Protein AF-A0A1X3DDC5-F1 (afdb_monomer_lite)

Radius of gyration: 14.5 Å; chains: 1; bounding box: 22×39×34 Å

Foldseek 3Di:
DPPDPPVPVWPWDFAWDDKDQDPVVLVVVVVVVCVVPVPPWDWDWDDDPRIITITTTDTHDD

Structure (mmCIF, N/CA/C/O backbone):
data_AF-A0A1X3DDC5-F1
#
_entry.id   AF-A0A1X3DDC5-F1
#
loop_
_atom_site.group_PDB
_atom_site.id
_atom_site.type_symbol
_atom_site.label_atom_id
_atom_site.label_alt_id
_atom_site.label_comp_id
_atom_site.label_asym_id
_atom_site.label_entity_id
_atom_site.label_seq_id
_atom_site.pdbx_PDB_ins_code
_atom_site.Cartn_x
_atom_site.Cartn_y
_atom_site.Cartn_z
_atom_site.occupancy
_atom_site.B_iso_or_equiv
_atom_site.auth_seq_id
_atom_site.auth_comp_id
_atom_site.auth_asym_id
_atom_site.auth_atom_id
_atom_site.pdbx_PDB_model_num
ATOM 1 N N . MET A 1 1 ? -7.481 -27.425 -18.538 1.00 50.31 1 MET A N 1
ATOM 2 C CA . MET A 1 1 ? -6.841 -26.324 -17.779 1.00 50.31 1 MET A CA 1
ATOM 3 C C . MET A 1 1 ? -6.571 -25.163 -18.739 1.00 50.31 1 MET A C 1
ATOM 5 O O . MET A 1 1 ? -5.843 -25.365 -19.705 1.00 50.31 1 MET A O 1
ATOM 9 N N . ARG A 1 2 ? -7.208 -23.991 -18.574 1.00 51.03 2 ARG A N 1
ATOM 10 C CA . ARG A 1 2 ? -6.944 -22.824 -19.444 1.00 51.03 2 ARG A CA 1
ATOM 11 C C . ARG A 1 2 ? -5.512 -22.345 -19.184 1.00 51.03 2 ARG A C 1
ATOM 13 O O . ARG A 1 2 ? -5.212 -21.920 -18.074 1.00 51.03 2 ARG A O 1
ATOM 20 N N . LYS A 1 3 ? -4.633 -22.447 -20.187 1.00 63.66 3 LYS A N 1
ATOM 21 C CA . LYS A 1 3 ? -3.261 -21.929 -20.105 1.00 63.66 3 LYS A CA 1
ATOM 22 C C . LYS A 1 3 ? -3.334 -20.418 -19.879 1.00 63.66 3 LYS A C 1
ATOM 24 O O . LYS A 1 3 ? -3.865 -19.693 -20.720 1.00 63.66 3 LYS A O 1
ATOM 29 N N . ILE A 1 4 ? -2.835 -19.964 -18.732 1.00 64.56 4 ILE A N 1
ATOM 30 C CA . ILE A 1 4 ? -2.639 -18.543 -18.441 1.00 64.56 4 ILE A CA 1
ATOM 31 C C . ILE A 1 4 ? -1.790 -17.968 -19.583 1.00 64.56 4 ILE A C 1
ATOM 33 O O . ILE A 1 4 ? -0.772 -18.558 -19.954 1.00 64.56 4 ILE A O 1
ATOM 37 N N . ARG A 1 5 ? -2.235 -16.872 -20.216 1.00 62.44 5 ARG A N 1
ATOM 38 C CA . ARG A 1 5 ? -1.487 -16.286 -21.342 1.00 62.44 5 ARG A CA 1
ATOM 39 C C . ARG A 1 5 ? -0.098 -15.884 -20.846 1.00 62.44 5 ARG A C 1
ATOM 41 O O . ARG A 1 5 ? 0.015 -15.345 -19.753 1.00 62.44 5 ARG A O 1
ATOM 48 N N . LYS A 1 6 ? 0.936 -16.076 -21.672 1.00 58.72 6 LYS A N 1
ATOM 49 C CA . LYS A 1 6 ? 2.345 -15.785 -21.340 1.00 58.72 6 LYS A CA 1
ATOM 50 C C . LYS A 1 6 ? 2.572 -14.356 -20.805 1.00 58.72 6 LYS A C 1
ATOM 52 O O . LYS A 1 6 ? 3.475 -14.149 -20.018 1.00 58.72 6 LYS A O 1
ATOM 57 N N . GLY A 1 7 ? 1.724 -13.383 -21.156 1.00 56.47 7 GLY A N 1
ATOM 58 C CA . GLY A 1 7 ? 1.774 -12.025 -20.588 1.00 56.47 7 GLY A CA 1
ATOM 59 C C . GLY A 1 7 ? 1.401 -11.922 -19.099 1.00 56.47 7 GLY A C 1
ATOM 60 O O . GLY A 1 7 ? 1.831 -10.991 -18.434 1.00 56.47 7 GLY A O 1
ATOM 61 N N . TYR A 1 8 ? 0.661 -12.892 -18.558 1.00 58.03 8 TYR A N 1
ATOM 62 C CA . TYR A 1 8 ? 0.328 -13.006 -17.132 1.00 58.03 8 TYR A CA 1
ATOM 63 C C . TYR A 1 8 ? 1.241 -14.001 -16.401 1.00 58.03 8 TYR A C 1
ATOM 65 O O . TYR A 1 8 ? 0.932 -14.419 -15.290 1.00 58.03 8 TYR A O 1
ATOM 73 N N . SER A 1 9 ? 2.345 -14.431 -17.024 1.00 62.28 9 SER A N 1
ATOM 74 C CA . SER A 1 9 ? 3.261 -15.395 -16.409 1.00 62.28 9 SER A CA 1
ATOM 75 C C . SER A 1 9 ? 4.117 -14.775 -15.302 1.00 62.28 9 SER A C 1
ATOM 77 O O . SER A 1 9 ? 4.715 -15.512 -14.530 1.00 62.28 9 SER A O 1
ATOM 79 N N . ARG A 1 10 ? 4.185 -13.440 -15.214 1.00 70.62 10 ARG A N 1
ATOM 80 C CA . ARG A 1 10 ? 4.908 -12.733 -14.154 1.00 70.62 10 ARG A CA 1
ATOM 81 C C . ARG A 1 10 ? 3.905 -12.231 -13.114 1.00 70.62 10 ARG A C 1
ATOM 83 O O . ARG A 1 10 ? 3.184 -11.274 -13.404 1.00 70.62 10 ARG A O 1
ATOM 90 N N . PRO A 1 11 ? 3.799 -12.865 -11.935 1.00 75.00 11 PRO A N 1
ATOM 91 C CA . PRO A 1 11 ? 2.871 -12.402 -10.913 1.00 75.00 11 PRO A CA 1
ATOM 92 C C . PRO A 1 11 ? 3.292 -11.015 -10.420 1.00 75.00 11 PRO A C 1
ATOM 94 O O . PRO A 1 11 ? 4.476 -10.757 -10.218 1.00 75.00 11 PRO A O 1
ATOM 97 N N . LEU A 1 12 ? 2.328 -10.119 -10.209 1.00 81.00 12 LEU A N 1
ATOM 98 C CA . LEU A 1 12 ? 2.580 -8.886 -9.466 1.00 81.00 12 LEU A CA 1
ATOM 99 C C . LEU A 1 12 ? 2.615 -9.227 -7.978 1.00 81.00 12 LEU A C 1
ATOM 101 O O . LEU A 1 12 ? 1.658 -9.786 -7.442 1.00 81.00 12 LEU A O 1
ATOM 105 N N . ILE A 1 13 ? 3.720 -8.897 -7.320 1.00 84.31 13 ILE A N 1
ATOM 106 C CA . ILE A 1 13 ? 3.945 -9.190 -5.907 1.00 84.31 13 ILE A CA 1
ATOM 107 C C . ILE A 1 13 ? 3.892 -7.878 -5.131 1.00 84.31 13 ILE A C 1
ATOM 109 O O . ILE A 1 13 ? 4.678 -6.967 -5.385 1.00 84.31 13 ILE A O 1
ATOM 113 N N . SER A 1 14 ? 2.987 -7.805 -4.153 1.00 88.62 14 SER A N 1
ATOM 114 C CA . SER A 1 14 ? 2.942 -6.720 -3.169 1.00 88.62 14 SER A CA 1
ATOM 115 C C . SER A 1 14 ? 3.896 -7.043 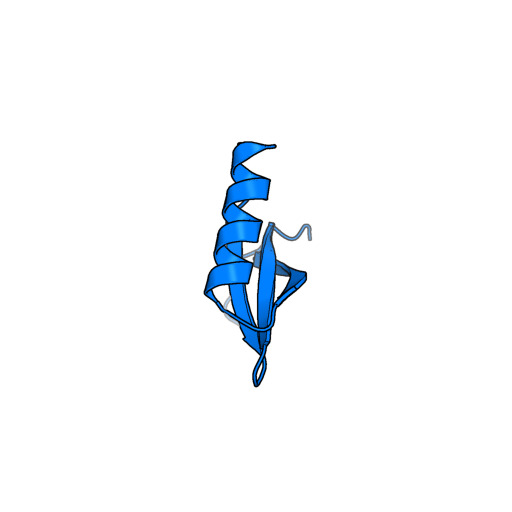-2.021 1.00 88.62 14 SER A C 1
ATOM 117 O O . SER A 1 14 ? 3.549 -7.785 -1.103 1.00 88.62 14 SER A O 1
ATOM 119 N N . ARG A 1 15 ? 5.110 -6.494 -2.063 1.00 89.00 15 ARG A N 1
ATOM 120 C CA . ARG A 1 15 ? 6.107 -6.654 -1.000 1.00 89.00 15 ARG A CA 1
ATOM 121 C C . ARG A 1 15 ? 5.933 -5.561 0.051 1.00 89.00 15 ARG A C 1
ATOM 123 O O . ARG A 1 15 ? 6.153 -4.389 -0.247 1.00 89.00 15 ARG A O 1
ATOM 130 N N . SER A 1 16 ? 5.573 -5.944 1.274 1.00 92.06 16 SER A N 1
ATOM 131 C CA . SER A 1 16 ? 5.423 -5.010 2.399 1.00 92.06 16 SER A CA 1
ATOM 132 C C . SER A 1 16 ? 6.723 -4.255 2.693 1.00 92.06 16 SER A C 1
ATOM 134 O O . SER A 1 16 ? 7.804 -4.845 2.678 1.00 92.06 16 SER A O 1
ATOM 136 N N . ILE A 1 17 ? 6.608 -2.952 2.951 1.00 92.69 17 ILE A N 1
ATOM 137 C CA . ILE A 1 17 ? 7.719 -2.076 3.342 1.00 92.69 17 ILE A CA 1
ATOM 138 C C . ILE A 1 17 ? 7.568 -1.669 4.809 1.00 92.69 17 ILE A C 1
ATOM 140 O O . ILE A 1 17 ? 8.487 -1.855 5.605 1.00 92.69 17 ILE A O 1
ATOM 144 N N . ARG A 1 18 ? 6.426 -1.060 5.163 1.00 94.69 18 ARG A N 1
ATOM 145 C CA . ARG A 1 18 ? 6.174 -0.496 6.499 1.00 94.69 18 ARG A CA 1
ATOM 146 C C . ARG A 1 18 ? 4.680 -0.284 6.745 1.00 94.69 18 ARG A C 1
ATOM 148 O O . ARG A 1 18 ? 3.941 0.015 5.811 1.00 94.69 18 ARG A O 1
ATOM 155 N N . SER A 1 19 ? 4.264 -0.383 8.007 1.00 96.94 19 SER A N 1
ATOM 156 C CA . SER A 1 19 ? 2.900 -0.083 8.459 1.00 96.94 19 SER A CA 1
ATOM 157 C C . SER A 1 19 ? 2.824 1.218 9.257 1.00 96.94 19 SER A C 1
ATOM 159 O O . SER A 1 19 ? 3.769 1.570 9.963 1.00 96.94 19 SER A O 1
ATOM 161 N N . PHE A 1 20 ? 1.682 1.892 9.162 1.00 97.38 20 PHE A N 1
ATOM 162 C CA . PHE A 1 20 ? 1.372 3.185 9.766 1.00 97.38 20 PHE A CA 1
ATOM 163 C C . PHE A 1 20 ? 0.002 3.143 10.438 1.00 97.38 20 PHE A C 1
ATOM 165 O O . PHE A 1 20 ? -0.848 2.333 10.071 1.00 97.38 20 PHE A O 1
ATOM 172 N N . ASP A 1 21 ? -0.225 4.029 11.400 1.00 97.38 21 ASP A N 1
ATOM 173 C CA . ASP A 1 21 ? -1.499 4.080 12.128 1.00 97.38 21 ASP A CA 1
ATOM 174 C C . ASP A 1 21 ? -2.548 4.930 11.393 1.00 97.38 21 ASP A C 1
ATOM 176 O O . ASP A 1 21 ? -3.742 4.804 11.644 1.00 97.38 21 ASP A O 1
ATOM 180 N N . SER A 1 22 ? -2.121 5.745 10.422 1.00 97.44 22 SER A N 1
ATOM 181 C CA . SER A 1 22 ? -3.000 6.559 9.584 1.00 97.44 22 SER A CA 1
ATOM 182 C C . SER A 1 22 ? -2.659 6.430 8.096 1.00 97.44 22 SER A C 1
ATOM 184 O O . SER A 1 22 ? -1.503 6.226 7.712 1.00 97.44 22 SER A O 1
ATOM 186 N N . LEU A 1 23 ? -3.674 6.598 7.243 1.00 96.62 23 LEU A N 1
ATOM 187 C CA . LEU A 1 23 ? -3.497 6.664 5.790 1.00 96.62 23 LEU A CA 1
ATOM 188 C C . LEU A 1 23 ? -2.644 7.877 5.382 1.00 96.62 23 LEU A C 1
ATOM 190 O O . LEU A 1 23 ? -1.849 7.790 4.449 1.00 96.62 23 LEU A O 1
ATOM 194 N N . ALA A 1 24 ? -2.775 8.994 6.103 1.00 97.44 24 ALA A N 1
ATOM 195 C CA . ALA A 1 24 ? -2.023 10.215 5.831 1.00 97.44 24 ALA A CA 1
ATOM 196 C C . ALA A 1 24 ? -0.509 10.008 6.006 1.00 97.44 24 ALA A C 1
ATOM 198 O O . ALA A 1 24 ? 0.276 10.441 5.162 1.00 97.44 24 ALA A O 1
ATOM 199 N N . ASP A 1 25 ? -0.088 9.305 7.060 1.00 97.38 25 ASP A N 1
ATOM 200 C CA . ASP A 1 25 ? 1.334 9.034 7.295 1.00 97.38 25 ASP A CA 1
ATOM 201 C C . ASP A 1 25 ? 1.905 8.026 6.294 1.00 97.38 25 ASP A C 1
ATOM 203 O O . ASP A 1 25 ? 3.046 8.180 5.850 1.00 97.38 25 ASP A O 1
ATOM 207 N N . ALA A 1 26 ? 1.097 7.044 5.881 1.00 96.69 26 ALA A N 1
ATOM 208 C CA . ALA A 1 26 ? 1.445 6.134 4.794 1.00 96.69 26 ALA A CA 1
ATOM 209 C C . ALA A 1 26 ? 1.656 6.886 3.464 1.00 96.69 26 ALA A C 1
ATOM 211 O O . ALA A 1 26 ? 2.644 6.632 2.773 1.00 96.69 26 ALA A O 1
ATOM 212 N N . GLY A 1 27 ? 0.789 7.854 3.140 1.00 95.25 27 GLY A N 1
ATOM 213 C CA . GLY A 1 27 ? 0.927 8.713 1.957 1.00 95.25 27 GLY A CA 1
ATOM 214 C C . GLY A 1 27 ? 2.208 9.550 1.982 1.00 95.25 27 GLY A C 1
ATOM 215 O O . GLY A 1 27 ? 3.038 9.435 1.084 1.00 95.25 27 GLY A O 1
ATOM 216 N N . ARG A 1 28 ? 2.453 10.277 3.082 1.00 95.88 28 ARG A N 1
ATOM 217 C CA . ARG A 1 28 ? 3.687 11.069 3.270 1.00 95.88 28 ARG A CA 1
ATOM 218 C C . ARG A 1 28 ? 4.959 10.227 3.174 1.00 95.88 28 ARG A C 1
ATOM 220 O O . ARG A 1 28 ? 6.032 10.728 2.838 1.00 95.88 28 ARG A O 1
ATOM 227 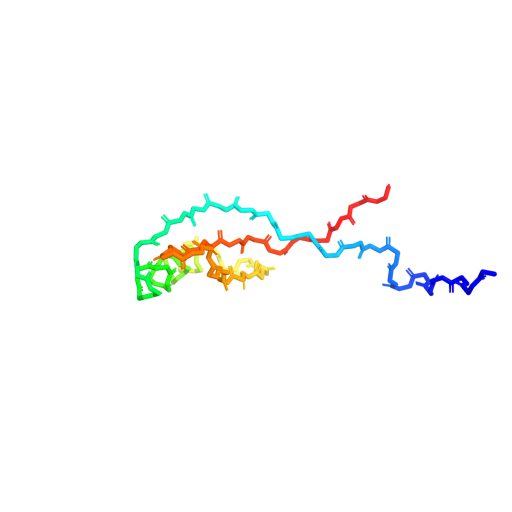N N . PHE A 1 29 ? 4.892 8.954 3.558 1.00 94.06 29 PHE A N 1
ATOM 228 C CA . PHE A 1 29 ? 6.020 8.045 3.402 1.00 94.06 29 PHE A CA 1
ATOM 229 C C . PHE A 1 29 ? 6.304 7.740 1.928 1.00 94.06 29 PHE A C 1
ATOM 231 O O . PHE A 1 29 ? 7.467 7.801 1.534 1.00 94.06 29 PHE A O 1
ATOM 238 N N . ILE A 1 30 ? 5.271 7.486 1.119 1.00 92.31 30 ILE A N 1
ATOM 239 C CA . ILE A 1 30 ? 5.418 7.311 -0.333 1.00 92.31 30 ILE A CA 1
ATOM 240 C C . ILE A 1 30 ? 5.979 8.582 -0.972 1.00 92.31 30 ILE A C 1
ATOM 242 O O . ILE A 1 30 ? 6.947 8.478 -1.718 1.00 92.31 30 ILE A O 1
ATOM 246 N N . ASP A 1 31 ? 5.464 9.762 -0.616 1.00 92.00 31 ASP A N 1
ATOM 247 C CA . ASP A 1 31 ? 5.945 11.042 -1.161 1.00 92.00 31 ASP A CA 1
ATOM 248 C C . ASP A 1 31 ? 7.450 11.247 -0.923 1.00 92.00 31 ASP A C 1
ATOM 250 O O . ASP A 1 31 ? 8.182 11.718 -1.790 1.00 92.00 31 ASP A O 1
ATOM 254 N N . ARG A 1 32 ? 7.953 10.847 0.253 1.00 90.62 32 ARG A N 1
ATOM 255 C CA . ARG A 1 32 ? 9.393 10.903 0.553 1.00 90.62 32 ARG A CA 1
ATOM 256 C C . ARG A 1 32 ? 10.204 9.900 -0.262 1.00 90.62 32 ARG A C 1
ATOM 258 O O . ARG A 1 32 ? 11.324 10.217 -0.668 1.00 90.62 32 ARG A O 1
ATOM 265 N N . LEU A 1 33 ? 9.668 8.697 -0.479 1.00 87.75 33 LEU A N 1
ATOM 266 C CA . LEU A 1 33 ? 10.318 7.674 -1.299 1.00 87.75 33 LEU A CA 1
ATOM 267 C C . LEU A 1 33 ? 10.422 8.124 -2.759 1.00 87.75 33 LEU A C 1
ATOM 269 O O . LEU A 1 33 ? 11.495 8.007 -3.344 1.00 87.75 33 LEU A O 1
ATOM 273 N N . THR A 1 34 ? 9.347 8.683 -3.317 1.00 85.88 34 THR A N 1
ATOM 274 C CA . THR A 1 34 ? 9.311 9.165 -4.705 1.00 85.88 34 THR A CA 1
ATOM 275 C C . THR A 1 34 ? 10.150 10.424 -4.902 1.00 85.88 34 THR A C 1
ATOM 277 O O . THR A 1 34 ? 10.828 10.538 -5.920 1.00 85.88 34 THR A O 1
ATOM 280 N N . ALA A 1 35 ? 10.193 11.329 -3.919 1.00 85.31 35 ALA A N 1
ATOM 281 C CA . ALA A 1 35 ? 11.064 12.505 -3.962 1.00 85.31 35 ALA A CA 1
ATOM 282 C C . ALA A 1 35 ? 12.561 12.144 -3.943 1.00 85.31 35 ALA A C 1
ATOM 284 O O . ALA A 1 35 ? 13.374 12.854 -4.527 1.00 85.31 35 ALA A O 1
ATOM 285 N N . SER A 1 36 ? 12.927 11.046 -3.271 1.00 75.81 36 SER A N 1
ATOM 286 C CA . SER A 1 36 ? 14.326 10.616 -3.123 1.00 75.81 36 SER A CA 1
ATOM 287 C C . SER A 1 36 ? 14.796 9.693 -4.253 1.00 75.81 36 SER A C 1
ATOM 289 O O . SER A 1 36 ? 15.997 9.555 -4.476 1.00 75.81 36 SER A O 1
ATOM 291 N N . ASN A 1 37 ? 1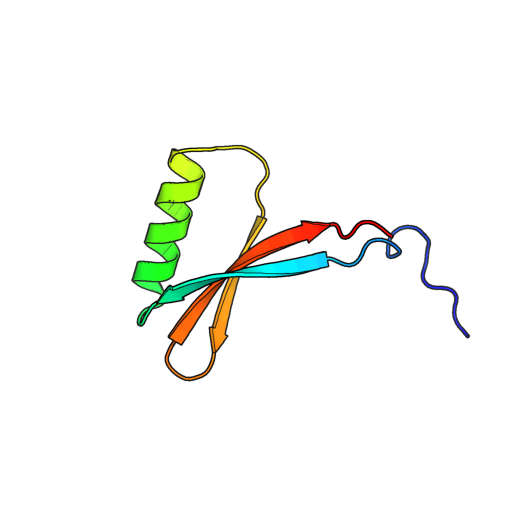3.870 9.018 -4.939 1.00 70.19 37 ASN A N 1
ATOM 292 C CA . ASN A 1 37 ? 14.168 8.102 -6.032 1.00 70.19 37 ASN A CA 1
ATOM 293 C C . ASN A 1 37 ? 12.961 8.003 -6.977 1.00 70.19 37 ASN A C 1
ATOM 295 O O . ASN A 1 37 ? 12.003 7.280 -6.704 1.00 70.19 37 ASN A O 1
ATOM 299 N N . SER A 1 38 ? 13.027 8.727 -8.093 1.00 66.56 38 SER A N 1
ATOM 300 C CA . SER A 1 38 ? 11.967 8.803 -9.103 1.00 66.56 38 SER A CA 1
ATOM 301 C C . SER A 1 38 ? 11.928 7.613 -10.067 1.00 66.56 38 SER A C 1
ATOM 303 O O . SER A 1 38 ? 11.182 7.659 -11.043 1.00 66.56 38 SER A O 1
ATOM 305 N N . ASN A 1 39 ? 12.709 6.551 -9.825 1.00 65.88 39 ASN A N 1
ATOM 306 C CA . ASN A 1 39 ? 12.585 5.318 -10.605 1.00 65.88 39 ASN A CA 1
ATOM 307 C C . ASN A 1 39 ? 11.144 4.785 -10.539 1.00 65.88 39 ASN A C 1
ATOM 309 O O . ASN A 1 39 ? 10.447 5.035 -9.557 1.00 65.88 39 ASN A O 1
ATOM 313 N N . ASP A 1 40 ? 10.739 4.028 -11.569 1.00 61.78 40 ASP A N 1
ATOM 314 C CA . ASP A 1 40 ? 9.405 3.443 -11.824 1.00 61.78 40 ASP A CA 1
ATOM 315 C C . ASP A 1 40 ? 8.891 2.472 -10.728 1.00 61.78 40 ASP A C 1
ATOM 317 O O . ASP A 1 40 ? 8.472 1.338 -10.987 1.00 61.78 40 ASP A O 1
ATOM 321 N N . TYR A 1 41 ? 8.914 2.884 -9.465 1.00 72.38 41 TYR A N 1
ATOM 322 C CA . TYR A 1 41 ? 8.360 2.143 -8.351 1.00 72.38 41 TYR A CA 1
ATOM 323 C C . TYR A 1 41 ? 6.851 2.345 -8.311 1.00 72.38 41 TYR A C 1
ATOM 325 O O . TYR A 1 41 ? 6.340 3.461 -8.218 1.00 72.38 41 TYR A O 1
ATOM 333 N N . ARG A 1 42 ? 6.120 1.232 -8.348 1.00 85.44 42 ARG A N 1
ATOM 334 C CA . ARG A 1 42 ? 4.674 1.211 -8.137 1.00 85.44 42 ARG A CA 1
ATOM 335 C C . ARG A 1 42 ? 4.422 0.863 -6.676 1.00 85.44 42 ARG A C 1
ATOM 337 O O . ARG A 1 42 ? 4.884 -0.174 -6.212 1.00 85.44 42 ARG A O 1
ATOM 344 N N . PHE A 1 43 ? 3.703 1.709 -5.948 1.00 90.38 43 PHE A N 1
ATOM 345 C CA . PHE A 1 43 ? 3.367 1.470 -4.543 1.00 90.38 43 PHE A CA 1
ATOM 346 C C . PHE A 1 43 ? 1.874 1.198 -4.375 1.00 90.38 43 PHE A C 1
ATOM 348 O O . PHE A 1 43 ? 1.053 1.784 -5.073 1.00 90.38 43 PHE A O 1
ATOM 355 N N . ASN A 1 44 ? 1.537 0.349 -3.406 1.00 91.81 44 ASN A N 1
ATOM 356 C CA . ASN A 1 44 ? 0.172 0.116 -2.940 1.00 91.81 44 ASN A CA 1
ATOM 357 C C . ASN A 1 44 ? 0.086 0.434 -1.445 1.00 91.81 44 ASN A C 1
ATOM 359 O O . ASN A 1 44 ? 1.027 0.150 -0.705 1.00 91.81 44 ASN A O 1
ATOM 363 N N . ILE A 1 45 ? -1.056 0.949 -0.985 1.00 94.62 45 ILE A N 1
ATOM 364 C CA . ILE A 1 45 ? -1.379 1.037 0.444 1.00 94.62 45 ILE A CA 1
ATOM 365 C C . ILE A 1 45 ? -2.519 0.061 0.727 1.00 94.62 45 ILE A C 1
ATOM 367 O O . ILE A 1 45 ? -3.575 0.142 0.105 1.00 94.62 45 ILE A O 1
ATOM 371 N N . VAL A 1 46 ? -2.300 -0.870 1.652 1.00 95.12 46 VAL A N 1
ATOM 372 C CA . VAL A 1 46 ? -3.274 -1.894 2.042 1.00 95.12 46 VAL A CA 1
ATOM 373 C C . VAL A 1 46 ? -3.688 -1.663 3.488 1.00 95.12 46 VAL A C 1
ATOM 375 O O . VAL A 1 46 ? -2.834 -1.529 4.364 1.00 95.12 46 VAL A O 1
ATOM 378 N N . GLN A 1 47 ? -4.991 -1.633 3.753 1.00 96.12 47 GLN A N 1
ATOM 379 C CA . GLN A 1 47 ? -5.502 -1.588 5.118 1.00 96.12 47 GLN A CA 1
ATOM 380 C C . GLN A 1 47 ? -5.494 -2.999 5.723 1.00 96.12 47 GLN A C 1
ATOM 382 O O . GLN A 1 47 ? -6.149 -3.902 5.210 1.00 96.12 47 GLN A O 1
ATOM 387 N N . ASN A 1 48 ? -4.769 -3.174 6.826 1.00 91.19 48 ASN A N 1
ATOM 388 C CA . ASN A 1 48 ? -4.689 -4.413 7.596 1.00 91.19 48 ASN A CA 1
ATOM 389 C C . ASN A 1 48 ? -5.207 -4.144 9.014 1.00 91.19 48 ASN A C 1
ATOM 391 O O . ASN A 1 48 ? -4.478 -3.658 9.883 1.00 91.19 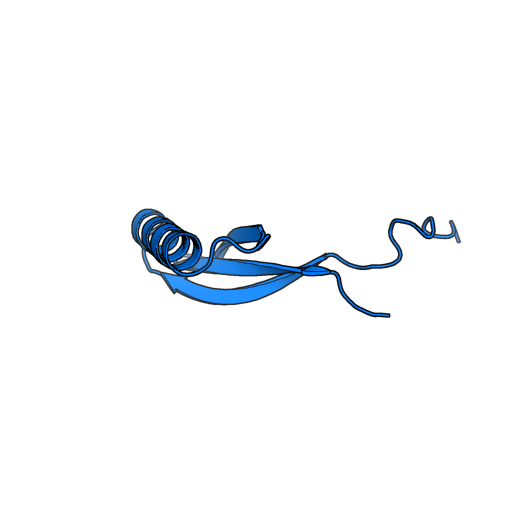48 ASN A O 1
ATOM 395 N N . GLY A 1 49 ? -6.492 -4.426 9.240 1.00 92.06 49 GLY A N 1
ATOM 396 C CA . GLY A 1 49 ? -7.173 -4.073 10.485 1.00 92.06 49 GLY A CA 1
ATOM 397 C C . GLY A 1 49 ? -7.225 -2.554 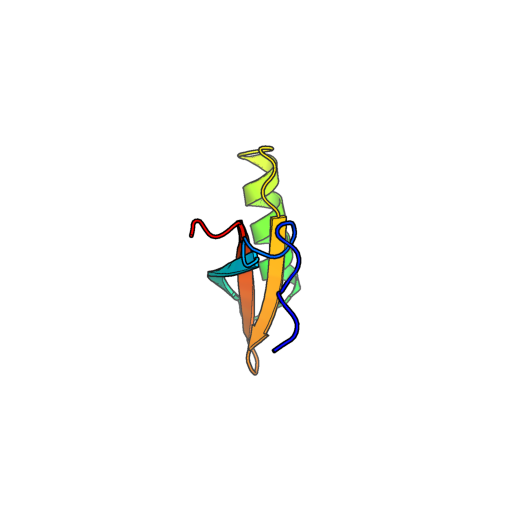10.677 1.00 92.06 49 GLY A C 1
ATOM 398 O O . GLY A 1 49 ? -7.780 -1.833 9.848 1.00 92.06 49 GLY A O 1
ATOM 399 N N . THR A 1 50 ? -6.629 -2.063 11.763 1.00 94.06 50 THR A N 1
ATOM 400 C CA . THR A 1 50 ? -6.566 -0.628 12.089 1.00 94.06 50 THR A CA 1
ATOM 401 C C . THR A 1 50 ? -5.349 0.087 11.499 1.00 94.06 50 THR A C 1
ATOM 403 O O . THR A 1 50 ? -5.229 1.298 11.657 1.00 94.06 50 THR A O 1
ATOM 406 N N . ARG A 1 51 ? -4.440 -0.632 10.827 1.00 96.88 51 ARG A N 1
ATOM 407 C CA . ARG A 1 51 ? -3.176 -0.081 10.315 1.00 96.88 51 ARG A CA 1
ATOM 408 C C . ARG A 1 51 ? -3.134 -0.069 8.791 1.00 96.88 51 ARG A C 1
ATOM 410 O O . ARG A 1 51 ? -3.793 -0.865 8.125 1.00 96.88 51 ARG A O 1
ATOM 417 N N . TRP A 1 52 ? -2.299 0.805 8.247 1.00 97.62 52 TRP A N 1
ATOM 418 C CA . TRP A 1 52 ? -2.091 1.013 6.817 1.00 97.62 52 TRP A CA 1
ATOM 419 C C . TRP A 1 52 ? -0.684 0.579 6.425 1.00 97.62 52 TRP A C 1
ATOM 421 O O . TRP A 1 52 ? 0.298 1.161 6.877 1.00 97.62 52 TRP A O 1
ATOM 431 N N . THR A 1 53 ? -0.567 -0.448 5.594 1.00 96.94 53 THR A N 1
ATOM 432 C CA . THR A 1 53 ? 0.713 -0.999 5.144 1.00 96.94 53 THR A CA 1
ATOM 433 C C . THR A 1 53 ? 1.046 -0.491 3.749 1.00 96.94 53 THR A C 1
ATOM 435 O O . THR A 1 53 ? 0.304 -0.738 2.803 1.00 96.94 53 THR A O 1
ATOM 438 N N . VAL A 1 54 ? 2.185 0.185 3.608 1.00 95.38 54 VAL A N 1
ATOM 439 C CA . VAL A 1 54 ? 2.759 0.539 2.306 1.00 95.38 54 VAL A CA 1
ATOM 440 C C . VAL A 1 54 ? 3.533 -0.660 1.764 1.00 95.38 54 VAL A C 1
ATOM 442 O O . VAL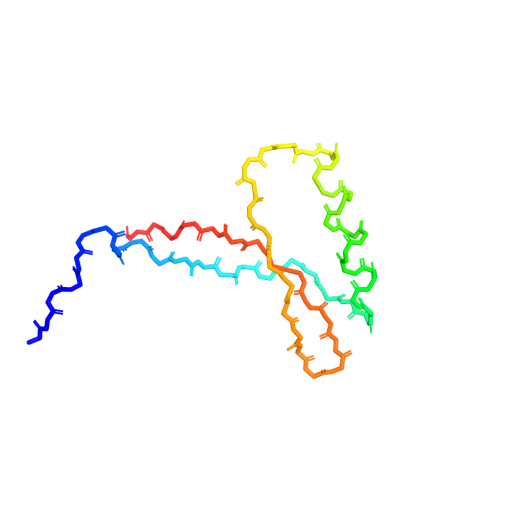 A 1 54 ? 4.403 -1.212 2.444 1.00 95.38 54 VAL A O 1
ATOM 445 N N . CYS A 1 55 ? 3.242 -1.031 0.522 1.00 93.31 55 CYS A N 1
ATOM 446 C CA . CYS A 1 55 ? 3.859 -2.125 -0.216 1.00 93.31 55 CYS A CA 1
ATOM 447 C C . CYS A 1 55 ? 4.484 -1.607 -1.519 1.00 93.31 55 CYS A C 1
ATOM 449 O O . CYS A 1 55 ? 3.923 -0.731 -2.173 1.00 93.31 55 CYS A O 1
ATOM 451 N N . ASN A 1 56 ? 5.609 -2.191 -1.932 1.00 90.00 56 ASN A N 1
ATOM 452 C CA . ASN A 1 56 ? 6.155 -2.043 -3.282 1.00 90.00 56 ASN A CA 1
ATOM 453 C C . ASN A 1 56 ? 5.577 -3.149 -4.178 1.00 90.00 56 ASN A C 1
ATOM 455 O O . ASN A 1 56 ? 5.573 -4.317 -3.784 1.00 90.00 56 ASN A O 1
ATOM 459 N N . VAL A 1 57 ? 5.105 -2.788 -5.365 1.00 87.06 57 VAL A N 1
ATOM 460 C CA . VAL A 1 57 ? 4.612 -3.702 -6.392 1.00 87.06 57 VAL A CA 1
ATOM 461 C C . VAL A 1 57 ? 5.747 -4.024 -7.353 1.00 87.06 57 VAL A C 1
ATOM 463 O O . VAL A 1 57 ? 6.152 -3.198 -8.171 1.00 87.06 57 VAL A O 1
ATOM 466 N N . ILE A 1 58 ? 6.228 -5.261 -7.281 1.00 84.75 58 ILE A N 1
ATOM 467 C CA . ILE A 1 58 ? 7.289 -5.772 -8.151 1.00 84.75 58 ILE A CA 1
ATOM 468 C C . ILE A 1 58 ? 6.740 -6.843 -9.092 1.00 84.75 58 ILE A C 1
ATOM 470 O O . ILE A 1 58 ? 5.811 -7.576 -8.750 1.00 84.75 58 ILE A O 1
ATOM 474 N N . SER A 1 59 ? 7.326 -6.949 -10.283 1.00 79.62 59 SER A N 1
ATOM 475 C CA . SER A 1 59 ? 7.109 -8.114 -11.139 1.00 79.62 59 SER A CA 1
ATOM 476 C C . SER A 1 59 ? 7.895 -9.288 -10.564 1.00 79.62 59 SER A C 1
ATOM 478 O O . SER A 1 59 ? 9.106 -9.181 -10.394 1.00 79.62 59 SER A O 1
ATOM 480 N N . GLY A 1 60 ? 7.234 -10.414 -10.316 1.00 66.62 60 GLY A N 1
ATOM 481 C CA . GLY A 1 60 ? 7.910 -11.669 -10.013 1.00 66.62 60 GLY A CA 1
ATOM 482 C C . GLY A 1 60 ? 8.775 -12.135 -11.188 1.00 66.62 60 GLY A C 1
ATOM 483 O O . GLY A 1 60 ? 8.446 -11.898 -12.362 1.00 66.62 60 GLY A O 1
ATOM 484 N N . GLU A 1 61 ? 9.888 -12.783 -10.864 1.00 62.28 61 GLU A N 1
ATOM 485 C CA . GLU A 1 61 ? 10.618 -13.656 -11.784 1.00 62.28 61 GLU A CA 1
ATOM 486 C C . GLU A 1 61 ? 10.098 -15.086 -11.595 1.00 62.28 61 GLU A C 1
ATOM 488 O O . GLU A 1 61 ? 9.721 -15.459 -10.482 1.00 62.28 61 GLU A O 1
ATOM 493 N N . LEU A 1 62 ? 9.973 -15.824 -12.702 1.00 53.53 62 LEU A N 1
ATOM 494 C CA . LEU A 1 62 ? 9.619 -17.246 -12.705 1.00 53.53 62 LEU A CA 1
ATOM 495 C C . LEU A 1 62 ? 10.873 -18.092 -12.517 1.00 53.53 62 LEU A C 1
ATOM 497 O O . LEU A 1 62 ? 11.884 -17.733 -13.162 1.00 53.53 62 LEU A O 1
#

pLDDT: mean 82.89, std 14.59, range [50.31, 97.62]

Secondary structure (DSSP, 8-state):
--PPPGGG-S-EEEEEEEEESSHHHHHHHHHHHHHH--SS-EEEEEEETTEEEEEEEEEPP-

Organism: NCBI:txid1931275

Sequence (62 aa):
MRKIRKGYSRPLISRSIRSFDSLADAGRFIDRLTASNSNDYRFNIVQNGTRWTVCNVISGEL

=== Feature glossary ===
A reading guide for the features in this record.

Start from the sequence.

  · Sequence gives the chain of amino acids in standard one-letter code (A=alanine, C=cysteine, …, Y=tyrosine), read N→C. It is the only feature that is directly encoded by the gene; all structural features are derived from the folded form of this sequence.

Fold it, and you get atomic coordinates and the backbone conformation that goes with them.

  · The mmCIF table is the protein's shape written out atom by atom. For each backbone N, Cα, C, and carbonyl O, it records an (x, y, z) coordinate triple in Å plus the residue type, chain letter, and residue number.

  · Backbone dihedral angles. Every residue except chain termini has a φ (preceding-C → N → Cα → C) and a ψ (N → Cα → C → next-N). They are reported in degrees following the IUPAC sign convention. Secondary structure is essentially a statement about which (φ, ψ) basin each residue occupies.

  · DSSP 8-state secondary structure assigns each residue one of H (α-helix), G (3₁₀-helix), I (π-helix), E (extended β-strand), B (isolated β-bridge), T (hydrogen-bonded turn), S (bend), or '-' (coil). The assignment is computed from backbone hydrogen-bond geometry via the Kabsch–Sander algorithm.

  · P-SEA three-state annotation labels each residue as helix, strand, or coil based purely on the geometry of the Cα trace. It serves as a fallback when the full backbone (and thus DSSP) is unavailable.

Summarize the fold with a handful of shape descriptors and a per-residue structural alphabet.

  · Radius of gyration (Rg) is the root-mean-square distance of Cα atoms from their centroid — a single number for overall size and compactness. A globular domain of N residues has Rg ≈ 2.2·N^0.38 Å; an extended or disordered chain has a much larger Rg. The Cα contact count is the number of residue pairs whose Cα atoms are within 8 Å and are more than four positions apart in sequence — a standard proxy for tertiary packing density. The bounding box is the smallest axis-aligned box enclosing all Cα atoms.

  · Foldseek's 3Di representation compresses backbone geometry into a per-residue letter drawn from a learned twenty-state alphabet. It captures the tertiary interaction pattern around each residue — which residues are packed against it in space, regardless of where they are in sequence.

  · Accessible surface area quantifies burial. A residue with SASA near zero is packed into the hydrophobic core; one with SASA >100 Å² sits on the surface. Computed here via the Shrake–Rupley numerical algorithm with a 1.4 Å probe.

Ask how reliable the model is.

  · For AlphaFold models, the B-factor field carries pLDDT — the model's own estimate of local accuracy on a 0–100 scale. Regions with pLDDT<50 should be treated as essentially unmodeled; they often correspond to intrinsically disordered segments.

  · For experimental (PDB) structures, the B-factor (temperature factor) quantifies the positional spread of each atom in the crystal — a combination of thermal vibration and static disorder — in units of Å². High B-factors mark flexible loops or poorly resolved regions; low B-factors mark the rigid, well-ordered core.

  · PAE(i, j) answers: if I align the predicted and true structures on residue i, how far off (in Å) do I expect residue j to be? A block-diagonal PAE matrix with low values on the blocks and high values off-diagonal is the signature of a multi-domain protein with confidently predicted domains but uncertain inter-domain orientation.

Place it in context: what it resembles, what it is annotated as, and how it looks.

  · Structural nearest neighbors (via Foldseek easy-search vs the PDB). Reported per hit: target PDB id, E-value, and alignment TM-score. A TM-score above ~0.5 is the conventional threshold for 'same fold'.

  · Functional annotations link the protein to curated databases. InterPro entries identify conserved domains and families by matching the sequence against member-database signatures (Pfam, PROSITE, CDD, …). Gene Ontology (GO) terms describe molecular function, biological process, and cellular component in a controlled vocabulary. CATH places the structure in a hierarchical fold classification (Class/Architecture/Topology/Homologous-superfamily). The organism is the source species.

  · Plot images: a contact map (which residues are close in 3D, as an N×N binary image), a Ramachandran scatter (backbone torsion angles, revealing secondary-structure composition at a glance), and — for AlphaFold structures — a PAE heatmap (pairwise prediction confidence).

  · Structure images are PyMOL renders from six orthogonal camera directions. Cartoon representation draws helices as coils and strands as arrows; sticks shows the backbone as bonds; surface shows the solvent-excluded envelope. Rainbow coloring maps sequence position to hue (blue→red, N→C); chain coloring assigns a distinct color per polypeptide.